Protein AF-A0A1L5KWM1-F1 (afdb_monomer_lite)

Sequence (172 aa):
ARIVISQPTTLNLEKKIITPDNMGNNNTNFCALIIDADTTINAGKDGGIDTGVNGGYGVNVRKGAAVTINDGYYYGGGTAVQVQKGTLIINGGTFACEPFGDPYGYNFLINCVDSAYKNGTAKVIIQGGTFINFAPSNNSAEGADTNFVADGYKVVPQTQTNGDIWYTVVAE

Structure (mmCIF, N/CA/C/O backbone):
data_AF-A0A1L5KWM1-F1
#
_entry.id   AF-A0A1L5KWM1-F1
#
loop_
_atom_site.group_PDB
_atom_site.id
_atom_site.type_symbol
_atom_site.label_atom_id
_atom_site.label_alt_id
_atom_site.label_comp_id
_atom_site.label_asym_id
_atom_site.label_entity_id
_atom_site.label_seq_id
_atom_site.pdbx_PDB_ins_code
_atom_site.Cartn_x
_atom_site.Cartn_y
_atom_site.Cartn_z
_atom_site.occupancy
_atom_site.B_iso_or_equiv
_atom_site.auth_seq_id
_atom_site.auth_comp_id
_atom_site.auth_asym_id
_atom_site.auth_atom_id
_atom_site.pdbx_PDB_model_num
ATOM 1 N N . ALA A 1 1 ? 5.480 14.043 14.200 1.00 53.03 1 ALA A N 1
ATOM 2 C CA . ALA A 1 1 ? 4.272 13.668 14.970 1.00 53.03 1 ALA A CA 1
ATOM 3 C C . ALA A 1 1 ? 3.775 12.316 14.466 1.00 53.03 1 ALA A C 1
ATOM 5 O O . ALA A 1 1 ? 4.009 12.020 13.305 1.00 53.03 1 ALA A O 1
ATOM 6 N N . ARG A 1 2 ? 3.157 11.494 15.324 1.00 74.31 2 ARG A N 1
ATOM 7 C CA . ARG A 1 2 ? 2.542 10.210 14.946 1.00 74.31 2 ARG A CA 1
ATOM 8 C C . ARG A 1 2 ? 1.057 10.438 14.704 1.00 74.31 2 ARG A C 1
ATOM 10 O O . ARG A 1 2 ? 0.386 10.885 15.633 1.00 74.31 2 ARG A O 1
ATOM 17 N N . ILE A 1 3 ? 0.549 10.129 13.516 1.00 90.50 3 ILE A N 1
ATOM 18 C CA . ILE A 1 3 ? -0.894 10.179 13.262 1.00 90.50 3 ILE A CA 1
ATOM 19 C C . ILE A 1 3 ? -1.460 8.789 13.536 1.00 90.50 3 ILE A C 1
ATOM 21 O O . ILE A 1 3 ? -0.967 7.796 13.005 1.00 90.50 3 ILE A O 1
ATOM 25 N N . VAL A 1 4 ? -2.461 8.714 14.412 1.00 95.56 4 VAL A N 1
ATOM 26 C CA . VAL A 1 4 ? -3.155 7.465 14.743 1.00 95.56 4 VAL A CA 1
ATOM 27 C C . VAL A 1 4 ? -4.644 7.666 14.521 1.00 95.56 4 VAL A C 1
ATOM 29 O O . VAL A 1 4 ? -5.250 8.524 15.161 1.00 95.56 4 VAL A O 1
ATOM 32 N N . ILE A 1 5 ? -5.233 6.849 13.655 1.00 97.69 5 ILE A N 1
ATOM 33 C CA . ILE A 1 5 ? -6.680 6.758 13.481 1.00 97.69 5 ILE A CA 1
ATOM 34 C C . ILE A 1 5 ? -7.202 5.690 14.432 1.00 97.69 5 ILE A C 1
ATOM 36 O O . ILE A 1 5 ? -6.955 4.504 14.233 1.00 97.69 5 ILE A O 1
ATOM 40 N N . SER A 1 6 ? -7.878 6.110 15.499 1.00 97.75 6 SER A N 1
ATOM 41 C CA . SER A 1 6 ? -8.368 5.220 16.562 1.00 97.75 6 SER A CA 1
ATOM 42 C C . SER A 1 6 ? -9.878 4.996 16.540 1.00 97.75 6 SER A C 1
ATOM 44 O O . SER A 1 6 ? -10.383 4.245 17.372 1.00 97.75 6 SER A O 1
ATOM 46 N N . GLN A 1 7 ? -10.594 5.652 15.628 1.00 98.38 7 GLN A N 1
ATOM 47 C CA . GLN A 1 7 ? -12.035 5.527 15.417 1.00 98.38 7 GLN A CA 1
ATOM 48 C C . GLN A 1 7 ? -12.318 5.435 13.916 1.00 98.38 7 GLN A C 1
ATOM 50 O O . GLN A 1 7 ? -11.546 6.017 13.145 1.00 98.38 7 GLN A O 1
ATOM 55 N N . PRO A 1 8 ? -13.390 4.736 13.499 1.00 98.75 8 PRO A N 1
ATOM 56 C CA . PRO A 1 8 ? -13.714 4.607 12.089 1.00 98.75 8 PRO A CA 1
ATOM 57 C C . PRO A 1 8 ? -13.848 5.965 11.399 1.00 98.75 8 PRO A C 1
ATOM 59 O O . PRO A 1 8 ? -14.468 6.877 11.951 1.00 98.75 8 PRO A O 1
ATOM 62 N N . THR A 1 9 ? -13.256 6.126 10.216 1.00 98.50 9 THR A N 1
ATOM 63 C CA . THR A 1 9 ? -13.248 7.428 9.532 1.00 98.50 9 THR A CA 1
ATOM 64 C C . THR A 1 9 ? -13.043 7.330 8.020 1.00 98.50 9 THR A C 1
ATOM 66 O O . THR A 1 9 ? -12.758 6.274 7.458 1.00 98.50 9 THR A O 1
ATOM 69 N N . THR A 1 10 ? -13.173 8.470 7.346 1.00 98.69 10 THR A N 1
ATOM 70 C CA . THR A 1 10 ? -12.735 8.667 5.962 1.00 98.69 10 THR A CA 1
ATOM 71 C C . THR A 1 10 ? -11.726 9.808 5.912 1.00 98.69 10 THR A C 1
ATOM 73 O O . THR A 1 10 ? -12.013 10.916 6.363 1.00 98.69 10 THR A O 1
ATOM 76 N N . LEU A 1 11 ? -10.546 9.545 5.357 1.00 98.38 11 LEU A N 1
ATOM 77 C CA . LEU A 1 11 ? -9.530 10.553 5.082 1.00 98.38 11 LEU A CA 1
ATOM 78 C C . LEU A 1 11 ? -9.677 11.018 3.634 1.00 98.38 11 LEU A C 1
ATOM 80 O O . LEU A 1 11 ? -9.512 10.217 2.719 1.00 98.38 11 LEU A O 1
ATOM 84 N N . ASN A 1 12 ? -9.953 12.306 3.433 1.00 98.38 12 ASN A N 1
ATOM 85 C CA . ASN A 1 12 ? -9.900 12.940 2.116 1.00 98.38 12 ASN A CA 1
ATOM 86 C C . ASN A 1 12 ? -8.602 13.753 2.026 1.00 98.38 12 ASN A C 1
ATOM 88 O O . ASN A 1 12 ? -8.451 14.758 2.723 1.00 98.38 12 ASN A O 1
ATOM 92 N N . LEU A 1 13 ? -7.640 13.280 1.234 1.00 97.88 13 LEU A N 1
ATOM 93 C CA . LEU A 1 13 ? -6.293 13.839 1.142 1.00 97.88 13 LEU A CA 1
ATOM 94 C C . LEU A 1 13 ? -6.107 14.557 -0.198 1.00 97.88 13 LEU A C 1
ATOM 96 O O . LEU A 1 13 ? -5.726 13.954 -1.198 1.00 97.88 13 LEU A O 1
ATOM 100 N N . GLU A 1 14 ? -6.320 15.870 -0.204 1.00 96.31 14 GLU A N 1
ATOM 101 C CA . GLU A 1 14 ? -6.007 16.730 -1.361 1.00 96.31 14 GLU A CA 1
ATOM 102 C C . GLU A 1 14 ? -4.496 16.963 -1.528 1.00 96.31 14 GLU A C 1
ATOM 104 O O . GLU A 1 14 ? -4.018 17.360 -2.592 1.00 96.31 14 GLU A O 1
ATOM 109 N N . LYS A 1 15 ? -3.734 16.739 -0.450 1.00 97.69 15 LYS A N 1
ATOM 110 C CA . LYS A 1 15 ? -2.272 16.823 -0.394 1.00 97.69 15 LYS A CA 1
ATOM 111 C C . LYS A 1 15 ? -1.705 15.694 0.457 1.00 97.69 15 LYS A C 1
ATOM 113 O O . LYS A 1 15 ? -2.408 15.132 1.299 1.00 97.69 15 LYS A O 1
ATOM 118 N N . LYS A 1 16 ? -0.437 15.356 0.220 1.00 96.50 16 LYS A N 1
ATOM 119 C CA . LYS A 1 16 ? 0.253 14.304 0.968 1.00 96.50 16 LYS A CA 1
ATOM 120 C C . LYS A 1 16 ? 0.421 14.676 2.441 1.00 96.50 16 LYS A C 1
ATOM 122 O O . LYS A 1 16 ? 0.737 15.818 2.775 1.00 96.50 16 LYS A O 1
ATOM 127 N N . ILE A 1 17 ? 0.298 13.681 3.310 1.00 95.50 17 ILE A N 1
ATOM 128 C CA . ILE A 1 17 ? 0.897 13.714 4.644 1.00 95.50 17 ILE A CA 1
ATOM 129 C C . ILE A 1 17 ? 2.399 13.505 4.451 1.00 95.50 17 ILE A C 1
ATOM 131 O O . ILE A 1 17 ? 2.812 12.459 3.958 1.00 95.50 17 ILE A O 1
ATOM 135 N N . ILE A 1 18 ? 3.201 14.496 4.835 1.00 94.38 18 ILE A N 1
ATOM 136 C CA . ILE A 1 18 ? 4.661 14.453 4.699 1.00 94.38 18 ILE A CA 1
ATOM 137 C C . ILE A 1 18 ? 5.287 14.304 6.085 1.00 94.38 18 ILE A C 1
ATOM 139 O O . ILE A 1 18 ? 4.939 15.054 7.005 1.00 94.38 18 ILE A O 1
ATOM 143 N N . THR A 1 19 ? 6.208 13.354 6.247 1.00 91.00 19 THR A N 1
ATOM 144 C CA . THR A 1 19 ? 7.037 13.247 7.460 1.00 91.00 19 THR A CA 1
ATOM 145 C C . THR A 1 19 ? 8.462 13.740 7.217 1.00 91.00 19 THR A C 1
ATOM 147 O O . THR A 1 19 ? 8.888 13.800 6.069 1.00 91.00 19 THR A O 1
ATOM 150 N N . PRO A 1 20 ? 9.214 14.109 8.272 1.00 90.75 20 PRO A N 1
ATOM 151 C CA . PRO A 1 20 ? 10.626 14.456 8.125 1.00 90.75 20 PRO A CA 1
ATOM 152 C C . PRO A 1 20 ? 11.462 13.295 7.575 1.00 90.75 20 PRO A C 1
ATOM 154 O O . PRO A 1 20 ? 11.144 12.134 7.835 1.00 90.75 20 PRO A O 1
ATOM 157 N N . ASP A 1 21 ? 12.574 13.626 6.922 1.00 93.38 21 ASP A N 1
ATOM 158 C CA . ASP A 1 21 ? 13.604 12.657 6.545 1.00 93.38 21 ASP A CA 1
ATOM 159 C C . ASP A 1 21 ? 14.210 11.961 7.779 1.00 93.38 21 ASP A C 1
ATOM 161 O O . ASP A 1 21 ? 14.209 12.492 8.896 1.00 93.38 21 ASP A O 1
ATOM 165 N N . ASN A 1 22 ? 14.815 10.794 7.559 1.00 93.00 22 ASN A N 1
ATOM 166 C CA . ASN A 1 22 ? 15.529 9.974 8.541 1.00 93.00 22 ASN A CA 1
ATOM 167 C C . ASN A 1 22 ? 14.648 9.406 9.659 1.00 93.00 22 ASN A C 1
ATOM 169 O O . ASN A 1 22 ? 15.155 8.945 10.687 1.00 93.00 22 ASN A O 1
ATOM 173 N N . MET A 1 23 ? 13.330 9.391 9.461 1.00 91.12 23 MET A N 1
ATOM 174 C CA . MET A 1 23 ? 12.393 8.766 10.392 1.00 91.12 23 MET A CA 1
ATOM 175 C C . MET A 1 23 ? 12.602 7.250 10.514 1.00 91.12 23 MET A C 1
ATOM 177 O O . MET A 1 23 ? 12.284 6.700 11.564 1.00 91.12 23 MET A O 1
ATOM 181 N N . GLY A 1 24 ? 13.204 6.584 9.525 1.00 88.19 24 GLY A N 1
ATOM 182 C CA . GLY A 1 24 ? 13.601 5.174 9.589 1.00 88.19 24 GLY A CA 1
ATOM 183 C C . GLY A 1 24 ? 14.659 4.874 10.659 1.00 88.19 24 GLY A C 1
ATOM 184 O O . GLY A 1 24 ? 14.707 3.764 11.177 1.00 88.19 24 GLY A O 1
ATOM 185 N N . ASN A 1 25 ? 15.434 5.877 11.090 1.00 89.50 25 ASN A N 1
ATOM 186 C CA . ASN A 1 25 ? 16.397 5.744 12.192 1.00 89.50 25 ASN A CA 1
ATOM 187 C C . ASN A 1 25 ? 15.737 5.852 13.583 1.00 89.50 25 ASN A C 1
ATOM 189 O O . ASN A 1 25 ? 16.418 5.833 14.611 1.00 89.50 25 ASN A O 1
ATOM 193 N N . ASN A 1 26 ? 14.411 6.020 13.641 1.00 84.62 26 ASN A N 1
ATOM 194 C CA . ASN A 1 26 ? 13.670 6.213 14.880 1.00 84.62 26 ASN A CA 1
ATOM 195 C C . ASN A 1 26 ? 13.082 4.895 15.405 1.00 84.62 26 ASN A C 1
ATOM 197 O O . ASN A 1 26 ? 12.012 4.461 14.986 1.00 84.62 26 ASN A O 1
ATOM 201 N N . ASN A 1 27 ? 13.708 4.320 16.430 1.00 80.94 27 ASN A N 1
ATOM 202 C CA . ASN A 1 27 ? 13.256 3.060 17.038 1.00 80.94 27 ASN A CA 1
ATOM 203 C C . ASN A 1 27 ? 11.920 3.150 17.802 1.00 80.94 27 ASN A C 1
ATOM 205 O O . ASN A 1 27 ? 11.379 2.129 18.219 1.00 80.94 27 ASN A O 1
ATOM 209 N N . THR A 1 28 ? 11.382 4.353 18.009 1.00 78.06 28 THR A N 1
ATOM 210 C CA . THR A 1 28 ? 10.181 4.576 18.828 1.00 78.06 28 THR A CA 1
ATOM 211 C C . THR A 1 28 ? 8.972 4.972 17.985 1.00 78.06 28 THR A C 1
ATOM 213 O O . THR A 1 28 ? 7.830 4.672 18.340 1.00 78.06 28 THR A O 1
ATOM 216 N N . ASN A 1 29 ? 9.194 5.692 16.885 1.00 72.81 29 ASN A N 1
ATOM 217 C CA . ASN A 1 29 ? 8.125 6.287 16.096 1.00 72.81 29 ASN A CA 1
ATOM 218 C C . ASN A 1 29 ? 8.555 6.527 14.646 1.00 72.81 29 ASN A C 1
ATOM 220 O O . ASN A 1 29 ? 8.793 7.672 14.275 1.00 72.81 29 ASN A O 1
ATOM 224 N N . PHE A 1 30 ? 8.647 5.469 13.843 1.00 86.94 30 PHE A N 1
ATOM 225 C CA . PHE A 1 30 ? 9.022 5.590 12.431 1.00 86.94 30 PHE A CA 1
ATOM 226 C C . PHE A 1 30 ? 7.830 5.533 11.454 1.00 86.94 30 PHE A C 1
ATOM 228 O O . PHE A 1 30 ? 7.976 5.940 10.313 1.00 86.94 30 PHE A O 1
ATOM 235 N N . CYS A 1 31 ? 6.625 5.110 11.860 1.00 93.38 31 CYS A N 1
ATOM 236 C CA . CYS A 1 31 ? 5.468 5.061 10.948 1.00 93.38 31 CYS A CA 1
ATOM 237 C C . CYS A 1 31 ? 4.732 6.412 10.839 1.00 93.38 31 CYS A C 1
ATOM 239 O O . CYS A 1 31 ? 4.422 7.031 11.862 1.00 93.38 31 CYS A O 1
ATOM 241 N N . ALA A 1 32 ? 4.412 6.843 9.614 1.00 94.81 32 ALA A N 1
ATOM 242 C CA . ALA A 1 32 ? 3.708 8.097 9.350 1.00 94.81 32 ALA A CA 1
ATOM 243 C C . ALA A 1 32 ? 2.225 8.042 9.749 1.00 94.81 32 ALA A C 1
ATOM 245 O O . ALA A 1 32 ? 1.758 8.902 10.506 1.00 94.81 32 ALA A O 1
ATOM 246 N N . LEU A 1 33 ? 1.498 7.019 9.284 1.00 96.56 33 LEU A N 1
ATOM 247 C CA . LEU A 1 33 ? 0.076 6.829 9.558 1.00 96.56 33 LEU A CA 1
ATOM 248 C C . LEU A 1 33 ? -0.207 5.443 10.140 1.00 96.56 33 LEU A C 1
ATOM 250 O O . LEU A 1 33 ? -0.087 4.420 9.474 1.00 96.56 33 LEU A O 1
ATOM 254 N N . ILE A 1 34 ? -0.675 5.416 11.382 1.00 97.06 34 ILE A N 1
ATOM 255 C CA . ILE A 1 34 ? -1.174 4.201 12.018 1.00 97.06 34 ILE A CA 1
ATOM 256 C C . ILE A 1 34 ? -2.696 4.178 11.945 1.00 97.06 34 ILE A C 1
ATOM 258 O O . ILE A 1 34 ? -3.355 5.147 12.324 1.00 97.06 34 ILE A O 1
ATOM 262 N N . ILE A 1 35 ? -3.251 3.043 11.533 1.00 98.50 35 ILE A N 1
ATOM 263 C CA . ILE A 1 35 ? -4.691 2.840 11.421 1.00 98.50 35 ILE A CA 1
ATOM 264 C C . ILE A 1 35 ? -5.107 1.694 12.342 1.00 98.50 35 ILE A C 1
ATOM 266 O O . ILE A 1 35 ? -4.800 0.533 12.088 1.00 98.50 35 ILE A O 1
ATOM 270 N N . ASP A 1 36 ? -5.790 2.042 13.431 1.00 98.44 36 ASP A N 1
ATOM 271 C CA . ASP A 1 36 ? -6.284 1.119 14.457 1.00 98.44 36 ASP A CA 1
ATOM 272 C C . ASP A 1 36 ? -7.801 0.851 14.333 1.00 98.44 36 ASP A C 1
ATOM 274 O O . ASP A 1 36 ? -8.332 0.046 15.098 1.00 98.44 36 ASP A O 1
ATOM 278 N N . ALA A 1 37 ? -8.497 1.527 13.412 1.00 98.69 37 ALA A N 1
ATOM 279 C CA . ALA A 1 37 ? -9.936 1.405 13.171 1.00 98.69 37 ALA A CA 1
ATOM 280 C C . ALA A 1 37 ? -10.271 1.563 11.678 1.00 98.69 37 ALA A C 1
ATOM 282 O O . ALA A 1 37 ? -9.479 2.131 10.924 1.00 98.69 37 ALA A O 1
ATOM 283 N N . ASP A 1 38 ? -11.440 1.076 11.260 1.00 98.88 38 ASP A N 1
ATOM 284 C CA . ASP A 1 38 ? -11.842 1.027 9.849 1.00 98.88 38 ASP A CA 1
ATOM 285 C C . ASP A 1 38 ? -11.710 2.385 9.155 1.00 98.88 38 ASP A C 1
ATOM 287 O O . ASP A 1 38 ? -12.217 3.400 9.629 1.00 98.88 38 ASP A O 1
ATOM 291 N N . THR A 1 39 ? -10.992 2.427 8.037 1.00 98.88 39 THR A N 1
ATOM 292 C CA . THR A 1 39 ? -10.633 3.695 7.396 1.00 98.88 39 THR A CA 1
ATOM 293 C C . THR A 1 39 ? -10.730 3.598 5.887 1.00 98.88 39 THR A C 1
ATOM 295 O O . THR A 1 39 ? -10.125 2.729 5.270 1.00 98.88 39 THR A O 1
ATOM 298 N N . THR A 1 40 ? -11.430 4.546 5.273 1.00 98.94 40 THR A N 1
ATOM 299 C CA . THR A 1 40 ? -11.334 4.772 3.824 1.00 98.94 40 THR A CA 1
ATOM 300 C C . THR A 1 40 ? -10.405 5.950 3.560 1.00 98.94 40 THR A C 1
ATOM 302 O O . THR A 1 40 ? -10.547 6.993 4.195 1.00 98.94 40 THR A O 1
ATOM 305 N N . ILE A 1 41 ? -9.455 5.807 2.641 1.00 98.81 41 ILE A N 1
ATOM 306 C CA . ILE A 1 41 ? -8.571 6.885 2.198 1.00 98.81 41 ILE A CA 1
ATOM 307 C C . ILE A 1 41 ? -8.909 7.219 0.747 1.00 98.81 41 ILE A C 1
ATOM 309 O O . ILE A 1 41 ? -8.669 6.425 -0.162 1.00 98.81 41 ILE A O 1
ATOM 313 N N . ASN A 1 42 ? -9.450 8.417 0.549 1.00 98.69 42 ASN A N 1
ATOM 314 C CA . ASN A 1 42 ? -9.660 9.035 -0.751 1.00 98.69 42 ASN A CA 1
ATOM 315 C C . ASN A 1 42 ? -8.569 10.086 -0.937 1.00 98.69 42 ASN A C 1
ATOM 317 O O . ASN A 1 42 ? -8.624 11.146 -0.317 1.00 98.69 42 ASN A O 1
ATOM 321 N N . ALA A 1 43 ? -7.560 9.807 -1.749 1.00 97.81 43 ALA A N 1
ATOM 322 C CA . ALA A 1 43 ? -6.519 10.779 -2.043 1.00 97.81 43 ALA A CA 1
ATOM 323 C C . ALA A 1 43 ? -6.558 11.156 -3.523 1.00 97.81 43 ALA A C 1
ATOM 325 O O . ALA A 1 43 ? -6.725 10.296 -4.377 1.00 97.81 43 ALA A O 1
ATOM 326 N N . GLY A 1 44 ? -6.417 12.446 -3.828 1.00 92.94 44 GLY A N 1
ATOM 327 C CA . GLY A 1 44 ? -6.233 12.890 -5.210 1.00 92.94 44 GLY A CA 1
ATOM 328 C C . GLY A 1 44 ? -4.817 12.590 -5.714 1.00 92.94 44 GLY A C 1
ATOM 329 O O . GLY A 1 44 ? -3.966 12.119 -4.962 1.00 92.94 44 GLY A O 1
ATOM 330 N N . LYS A 1 45 ? -4.512 12.968 -6.963 1.00 89.75 45 LYS A N 1
ATOM 331 C CA . LYS A 1 45 ? -3.173 12.791 -7.570 1.00 89.75 45 LYS A CA 1
ATOM 332 C C . LYS A 1 45 ? -2.007 13.371 -6.748 1.00 89.75 45 LYS A C 1
ATOM 334 O O . LYS A 1 45 ? -0.893 12.865 -6.808 1.00 89.75 45 LYS A O 1
ATOM 339 N N . ASP A 1 46 ? -2.267 14.442 -5.995 1.00 95.25 46 ASP A N 1
ATOM 340 C CA . ASP A 1 46 ? -1.282 15.125 -5.147 1.00 95.25 46 ASP A CA 1
ATOM 341 C C . ASP A 1 46 ? -1.404 14.697 -3.672 1.00 95.25 46 ASP A C 1
ATOM 343 O O . ASP A 1 46 ? -0.687 15.211 -2.811 1.00 95.25 46 ASP A O 1
ATOM 347 N N . GLY A 1 47 ? -2.351 13.808 -3.373 1.00 98.31 47 GLY A N 1
ATOM 348 C CA . GLY A 1 47 ? -2.657 13.272 -2.058 1.00 98.31 47 GLY A CA 1
ATOM 349 C C . GLY A 1 47 ? -1.879 12.002 -1.731 1.00 98.31 47 GLY A C 1
ATOM 350 O O . GLY A 1 47 ? -1.196 11.428 -2.577 1.00 98.31 47 GLY A O 1
ATOM 351 N N . GLY A 1 48 ? -2.008 11.550 -0.484 1.00 98.25 48 GLY A N 1
ATOM 352 C CA . GLY A 1 48 ? -1.418 10.299 -0.005 1.00 98.25 48 GLY A CA 1
ATOM 353 C C . GLY A 1 48 ? -0.388 10.524 1.097 1.00 98.25 48 GLY A C 1
ATOM 354 O O . GLY A 1 48 ? -0.620 11.332 1.998 1.00 98.25 48 GLY A O 1
ATOM 355 N N . ILE A 1 49 ? 0.723 9.792 1.067 1.00 97.88 49 ILE A N 1
ATOM 356 C CA .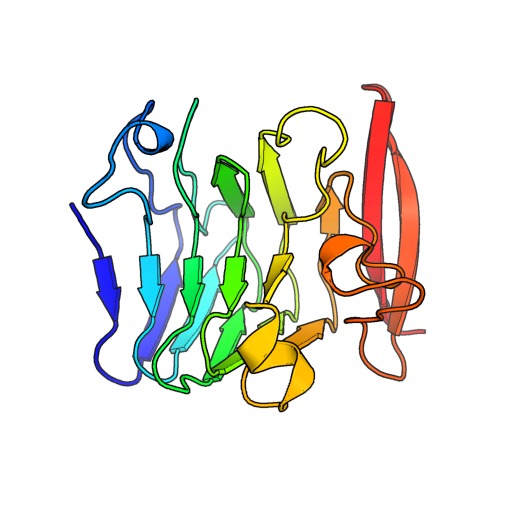 ILE A 1 49 ? 1.754 9.803 2.113 1.00 97.88 49 ILE A CA 1
ATOM 357 C C . ILE A 1 49 ? 3.137 9.838 1.475 1.00 97.88 49 ILE A C 1
ATOM 359 O O . ILE A 1 49 ? 3.393 9.142 0.497 1.00 97.88 49 ILE A O 1
ATOM 363 N N . ASP A 1 50 ? 4.029 10.636 2.050 1.00 97.06 50 ASP A N 1
ATOM 364 C CA . ASP A 1 50 ? 5.429 10.700 1.656 1.00 97.06 50 ASP A CA 1
ATOM 365 C C . ASP A 1 50 ? 6.316 10.761 2.896 1.00 97.06 50 ASP A C 1
ATOM 367 O O . ASP A 1 50 ? 6.252 11.716 3.678 1.00 97.06 50 ASP A O 1
ATOM 371 N N . THR A 1 51 ? 7.107 9.715 3.117 1.00 95.56 51 THR A N 1
ATOM 372 C CA . THR A 1 51 ? 7.942 9.635 4.316 1.00 95.56 51 THR A CA 1
ATOM 373 C C . THR A 1 51 ? 9.308 10.296 4.185 1.00 95.56 51 THR A C 1
ATOM 375 O O . THR A 1 51 ? 10.050 10.291 5.167 1.00 95.56 51 THR A O 1
ATOM 378 N N . GLY A 1 52 ? 9.636 10.853 3.015 1.00 93.94 52 GLY A N 1
ATOM 379 C CA . GLY A 1 52 ? 10.946 11.444 2.756 1.00 93.94 52 GLY A CA 1
ATOM 380 C C . GLY A 1 52 ? 12.082 10.418 2.707 1.00 93.94 52 GLY A C 1
ATOM 381 O O . GLY A 1 52 ? 11.857 9.205 2.723 1.00 93.94 52 GLY A O 1
ATOM 382 N N . VAL A 1 53 ? 13.311 10.926 2.644 1.00 94.06 53 VAL A N 1
ATOM 383 C CA . VAL A 1 53 ? 14.548 10.136 2.529 1.00 94.06 53 VAL A CA 1
ATOM 384 C C . VAL A 1 53 ? 14.845 9.423 3.839 1.00 94.06 53 VAL A C 1
ATOM 386 O O . VAL A 1 53 ? 14.739 10.036 4.903 1.00 94.06 53 VAL A O 1
ATOM 389 N N . ASN A 1 54 ? 15.266 8.156 3.792 1.00 92.12 54 ASN A N 1
ATOM 390 C CA . ASN A 1 54 ? 15.423 7.304 4.975 1.00 92.12 54 ASN A CA 1
ATOM 391 C C . ASN A 1 54 ? 14.168 7.371 5.860 1.00 92.12 54 ASN A C 1
ATOM 393 O O . ASN A 1 54 ? 14.250 7.502 7.089 1.00 92.12 54 ASN A O 1
ATOM 397 N N . GLY A 1 55 ? 12.998 7.407 5.222 1.00 93.25 55 GLY A N 1
ATOM 398 C CA . GLY A 1 55 ? 11.712 7.494 5.893 1.00 93.25 55 GLY A CA 1
ATOM 399 C C . GLY A 1 55 ? 11.439 6.242 6.722 1.00 93.25 55 GLY A C 1
ATOM 400 O O . GLY A 1 55 ? 12.177 5.261 6.680 1.00 93.25 55 GLY A O 1
ATOM 401 N N . GLY A 1 56 ? 10.371 6.254 7.510 1.00 93.88 56 GLY A N 1
ATOM 402 C CA . GLY A 1 56 ? 9.850 4.997 8.044 1.00 93.88 56 GLY A CA 1
ATOM 403 C C . GLY A 1 56 ? 8.649 4.515 7.240 1.00 93.88 56 GLY A C 1
ATOM 404 O O . GLY A 1 56 ? 8.474 4.900 6.089 1.00 93.88 56 GLY A O 1
ATOM 405 N N . TYR A 1 57 ? 7.809 3.663 7.823 1.00 95.44 57 TYR A N 1
ATOM 406 C CA . TYR A 1 57 ? 6.685 3.088 7.079 1.00 95.44 57 TYR A CA 1
ATOM 407 C C . TYR A 1 57 ? 5.611 4.132 6.775 1.00 95.44 57 TYR A C 1
ATOM 409 O O . TYR A 1 57 ? 5.263 4.935 7.645 1.00 95.44 57 TYR A O 1
ATOM 417 N N . GLY A 1 58 ? 5.029 4.071 5.577 1.00 96.88 58 GLY A N 1
ATOM 418 C CA . GLY A 1 58 ? 3.938 4.962 5.179 1.00 96.88 58 GLY A CA 1
ATOM 419 C C . GLY A 1 58 ? 2.681 4.731 6.024 1.00 96.88 58 GLY A C 1
ATOM 420 O O . GLY A 1 58 ? 2.300 5.572 6.839 1.00 96.88 58 GLY A O 1
ATOM 421 N N . VAL A 1 59 ? 2.060 3.561 5.868 1.00 98.19 59 VAL A N 1
ATOM 422 C CA . VAL A 1 59 ? 0.844 3.149 6.586 1.00 98.19 59 VAL A CA 1
ATOM 423 C C . VAL A 1 59 ? 1.086 1.860 7.367 1.00 98.19 59 VAL A C 1
ATOM 425 O O . VAL A 1 59 ? 1.687 0.925 6.845 1.00 98.19 59 VAL A O 1
ATOM 428 N N . ASN A 1 60 ? 0.563 1.764 8.590 1.00 97.88 60 ASN A N 1
ATOM 429 C CA . ASN A 1 60 ? 0.491 0.510 9.343 1.00 97.88 60 ASN A CA 1
ATOM 430 C C . ASN A 1 60 ? -0.951 0.222 9.795 1.00 97.88 60 ASN A C 1
ATOM 432 O O . ASN A 1 60 ? -1.493 0.925 10.654 1.00 97.88 60 ASN A O 1
ATOM 436 N N . VAL A 1 61 ? -1.556 -0.818 9.218 1.00 98.69 61 VAL A N 1
ATOM 437 C CA . VAL A 1 61 ? -2.904 -1.317 9.517 1.00 98.69 61 VAL A CA 1
ATOM 438 C C . VAL A 1 61 ? -2.842 -2.307 10.675 1.00 98.69 61 VAL A C 1
ATOM 440 O O . VAL A 1 61 ? -2.186 -3.351 10.601 1.00 98.69 61 VAL A O 1
ATOM 443 N N . ARG A 1 62 ? -3.535 -1.989 11.768 1.00 98.19 62 ARG A N 1
ATOM 444 C CA . ARG A 1 62 ? -3.456 -2.738 13.022 1.00 98.19 62 ARG A CA 1
ATOM 445 C C . ARG A 1 62 ? -4.830 -3.000 13.616 1.00 98.19 62 ARG A C 1
ATOM 447 O O . ARG A 1 62 ? -5.856 -2.490 13.182 1.00 98.19 62 ARG A O 1
ATOM 454 N N . LYS A 1 63 ? -4.818 -3.808 14.680 1.00 97.94 63 LYS A N 1
ATOM 455 C CA . LYS A 1 63 ? -5.968 -4.090 15.555 1.00 97.94 63 LYS A CA 1
ATOM 456 C C . LYS A 1 63 ? -7.214 -4.627 14.840 1.00 97.94 63 LYS A C 1
ATOM 458 O O . LYS A 1 63 ? -8.280 -4.653 15.438 1.00 97.94 63 LYS A O 1
ATOM 463 N N . GLY A 1 64 ? -7.056 -5.170 13.634 1.00 98.38 64 GLY A N 1
ATOM 464 C CA . GLY A 1 64 ? -8.157 -5.751 12.871 1.00 98.38 64 GLY A CA 1
ATOM 465 C C . GLY A 1 64 ? -8.905 -4.750 11.993 1.00 98.38 64 GLY A C 1
ATOM 466 O O . GLY A 1 64 ? -9.952 -5.122 11.481 1.00 98.38 64 GLY A O 1
ATOM 467 N N . ALA A 1 65 ? -8.387 -3.531 11.810 1.00 98.75 65 ALA A N 1
ATOM 468 C CA . ALA A 1 65 ? -9.015 -2.521 10.965 1.00 98.75 65 ALA A CA 1
ATOM 469 C C . ALA A 1 65 ? -9.176 -2.994 9.511 1.00 98.75 65 ALA A C 1
ATOM 471 O O . ALA A 1 65 ? -8.268 -3.611 8.940 1.00 98.75 65 ALA A O 1
ATOM 472 N N . ALA A 1 66 ? -10.314 -2.662 8.907 1.00 98.75 66 ALA A N 1
ATOM 473 C CA . ALA A 1 66 ? -10.535 -2.733 7.472 1.00 98.75 66 ALA A CA 1
ATOM 474 C C . ALA A 1 66 ? -10.181 -1.383 6.832 1.00 98.75 66 ALA A C 1
ATOM 476 O O . ALA A 1 66 ? -10.787 -0.353 7.130 1.00 98.75 66 ALA A O 1
ATOM 477 N N . VAL A 1 67 ? -9.180 -1.377 5.957 1.00 98.94 67 VAL A N 1
ATOM 478 C CA . VAL A 1 67 ? -8.682 -0.173 5.292 1.00 98.94 67 VAL A CA 1
ATOM 479 C C . VAL A 1 67 ? -8.905 -0.279 3.798 1.00 98.94 67 VAL A C 1
ATOM 481 O O . VAL A 1 67 ? -8.512 -1.266 3.190 1.00 98.94 67 VAL A O 1
ATOM 484 N N . THR A 1 68 ? -9.510 0.747 3.208 1.00 98.94 68 THR A N 1
ATOM 485 C CA . THR A 1 68 ? -9.660 0.878 1.754 1.00 98.94 68 THR A CA 1
ATOM 486 C C . THR A 1 68 ? -8.878 2.091 1.272 1.00 98.94 68 THR A C 1
ATOM 488 O O . THR A 1 68 ? -9.092 3.192 1.774 1.00 98.94 68 THR A O 1
ATOM 491 N N . ILE A 1 69 ? -7.983 1.904 0.306 1.00 98.94 69 ILE A N 1
ATOM 492 C CA . ILE A 1 69 ? -7.259 2.974 -0.386 1.00 98.94 69 ILE A CA 1
ATOM 493 C C . ILE A 1 69 ? -7.814 3.078 -1.802 1.00 98.94 69 ILE A C 1
ATOM 495 O O . ILE A 1 69 ? -7.749 2.112 -2.562 1.00 98.94 69 ILE A O 1
ATOM 499 N N . ASN A 1 70 ? -8.367 4.240 -2.148 1.00 98.81 70 ASN A N 1
ATOM 500 C CA . ASN A 1 70 ? -9.019 4.432 -3.442 1.00 98.81 70 ASN A CA 1
ATOM 501 C C . ASN A 1 70 ? -8.088 4.973 -4.529 1.00 98.81 70 ASN A C 1
ATOM 503 O O . ASN A 1 70 ? -8.213 4.561 -5.676 1.00 98.81 70 ASN A O 1
ATOM 507 N N . ASP A 1 71 ? -7.172 5.874 -4.180 1.00 98.62 71 ASP A N 1
ATOM 508 C CA . ASP A 1 71 ? -6.183 6.457 -5.093 1.00 98.62 71 ASP A CA 1
ATOM 509 C C . ASP A 1 71 ? -5.104 7.190 -4.265 1.00 98.62 71 ASP A C 1
ATOM 511 O O . ASP A 1 71 ? -5.133 7.120 -3.035 1.00 98.62 71 ASP A O 1
ATOM 515 N N . GLY A 1 72 ? -4.161 7.881 -4.910 1.00 98.50 72 GLY A N 1
ATOM 516 C CA . GLY A 1 72 ? -3.126 8.714 -4.294 1.00 98.50 72 GLY A CA 1
ATOM 517 C C . GLY A 1 72 ? -1.707 8.199 -4.508 1.00 98.50 72 GLY A C 1
ATOM 518 O O . GLY A 1 72 ? -1.475 7.216 -5.206 1.00 98.50 72 GLY A O 1
ATOM 519 N N . TYR A 1 73 ? -0.735 8.867 -3.893 1.00 98.69 73 TYR A N 1
ATOM 520 C CA . TYR A 1 73 ? 0.669 8.461 -3.915 1.00 98.69 73 TYR A CA 1
ATOM 521 C C . TYR A 1 73 ? 1.146 8.086 -2.513 1.00 98.69 73 TYR A C 1
ATOM 523 O O . TYR A 1 73 ? 1.078 8.904 -1.596 1.00 98.69 73 TYR A O 1
ATOM 531 N N . TYR A 1 74 ? 1.661 6.870 -2.351 1.00 98.75 74 TYR A N 1
ATOM 532 C CA . TYR A 1 74 ? 2.108 6.329 -1.072 1.00 98.75 74 TYR A CA 1
ATOM 533 C C . TYR A 1 74 ? 3.570 5.922 -1.165 1.00 98.75 74 TYR A C 1
ATOM 535 O O . TYR A 1 74 ? 3.922 4.952 -1.838 1.00 98.75 74 TYR A O 1
ATOM 543 N N . TYR A 1 75 ? 4.410 6.665 -0.456 1.00 98.19 75 TYR A N 1
ATOM 544 C CA . TYR A 1 75 ? 5.834 6.414 -0.354 1.00 98.19 75 TYR A CA 1
ATOM 545 C C . TYR A 1 75 ? 6.241 6.155 1.090 1.00 98.19 75 TYR A C 1
ATOM 547 O O . TYR A 1 75 ? 5.849 6.904 1.986 1.00 98.19 75 TYR A O 1
ATOM 555 N N . GLY A 1 76 ? 7.007 5.084 1.296 1.00 96.50 76 GLY A N 1
ATOM 556 C CA . GLY A 1 76 ? 7.546 4.679 2.592 1.00 96.50 76 GLY A CA 1
ATOM 557 C C . GLY A 1 76 ? 9.037 4.345 2.522 1.00 96.50 76 GLY A C 1
ATOM 558 O O . GLY A 1 76 ? 9.526 3.895 1.490 1.00 96.50 76 GLY A O 1
ATOM 559 N N . GLY A 1 77 ? 9.764 4.477 3.627 1.00 94.31 77 GLY A N 1
ATOM 560 C CA . GLY A 1 77 ? 11.097 3.887 3.761 1.00 94.31 77 GLY A CA 1
ATOM 561 C C . GLY A 1 77 ? 10.969 2.381 3.976 1.00 94.31 77 GLY A C 1
ATOM 562 O O . GLY A 1 77 ? 10.453 1.935 5.005 1.00 94.31 77 GLY A O 1
ATOM 563 N N . GLY A 1 78 ? 11.340 1.587 2.970 1.00 93.50 78 GLY A N 1
ATOM 564 C CA . GLY A 1 78 ? 11.167 0.133 2.955 1.00 93.50 78 GLY A CA 1
ATOM 565 C C . GLY A 1 78 ? 9.735 -0.353 2.691 1.00 93.50 78 GLY A C 1
ATOM 566 O O . GLY A 1 78 ? 9.543 -1.323 1.960 1.00 93.50 78 GLY A O 1
ATOM 567 N N . THR A 1 79 ? 8.717 0.313 3.247 1.00 96.38 79 THR A N 1
ATOM 568 C CA . THR A 1 79 ? 7.326 -0.174 3.216 1.00 96.38 79 THR A CA 1
ATOM 569 C C . THR A 1 79 ? 6.321 0.965 3.093 1.00 96.38 79 THR A C 1
ATOM 571 O O . THR A 1 79 ? 6.205 1.811 3.984 1.00 96.38 79 THR A O 1
ATOM 574 N N . ALA A 1 80 ? 5.542 0.964 2.009 1.00 98.31 80 ALA A N 1
ATOM 575 C CA . ALA A 1 80 ? 4.456 1.919 1.806 1.00 98.31 80 ALA A CA 1
ATOM 576 C C . ALA A 1 80 ? 3.246 1.567 2.680 1.00 98.31 80 ALA A C 1
ATOM 578 O O . ALA A 1 80 ? 2.690 2.449 3.336 1.00 98.31 80 ALA A O 1
ATOM 579 N N . VAL A 1 81 ? 2.867 0.283 2.741 1.00 98.56 81 VAL A N 1
ATOM 580 C CA . VAL A 1 81 ? 1.779 -0.196 3.606 1.00 98.56 81 VAL A CA 1
ATOM 581 C C . VAL A 1 81 ? 2.139 -1.528 4.257 1.00 98.56 81 VAL A C 1
ATOM 583 O O . VAL A 1 81 ? 2.431 -2.506 3.574 1.00 98.56 81 VAL A O 1
ATOM 586 N N . GLN A 1 82 ? 2.056 -1.580 5.586 1.00 97.69 82 GLN A N 1
ATOM 587 C CA . GLN A 1 82 ? 2.108 -2.815 6.359 1.00 97.69 82 GLN A CA 1
ATOM 588 C C . GLN A 1 82 ? 0.729 -3.164 6.925 1.00 9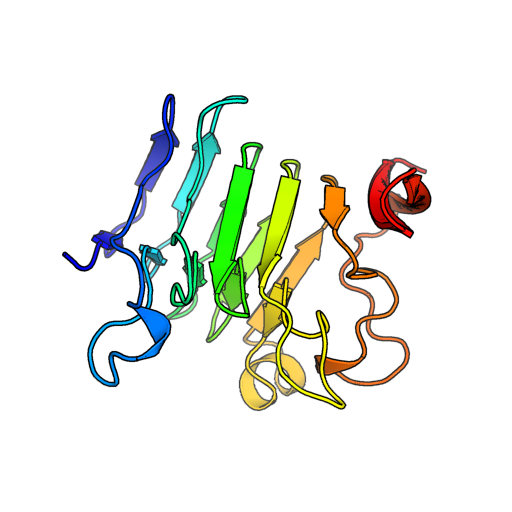7.69 82 GLN A C 1
ATOM 590 O O . GLN A 1 82 ? 0.037 -2.304 7.468 1.00 97.69 82 GLN A O 1
ATOM 595 N N . VAL A 1 83 ? 0.362 -4.443 6.880 1.00 98.38 83 VAL A N 1
ATOM 596 C CA . VAL A 1 83 ? -0.791 -5.011 7.581 1.00 98.38 83 VAL A CA 1
ATOM 597 C C . VAL A 1 83 ? -0.294 -5.891 8.723 1.00 98.38 83 VAL A C 1
ATOM 599 O O . VAL A 1 83 ? 0.048 -7.058 8.546 1.00 98.38 83 VAL A O 1
ATOM 602 N N . GLN A 1 84 ? -0.261 -5.331 9.933 1.00 97.31 84 GLN A N 1
ATOM 603 C CA . GLN A 1 84 ? 0.060 -6.089 11.143 1.00 97.31 84 GLN A CA 1
ATOM 604 C C . GLN A 1 84 ? -1.099 -7.008 11.549 1.00 97.31 84 GLN A C 1
ATOM 606 O O . GLN A 1 84 ? -0.883 -8.131 11.998 1.00 97.31 84 GLN A O 1
ATOM 611 N N . LYS A 1 85 ? -2.332 -6.500 11.453 1.00 98.38 85 LYS A N 1
ATOM 612 C CA . LYS A 1 85 ? -3.579 -7.239 11.689 1.00 98.38 85 LYS A CA 1
ATOM 613 C C . LYS A 1 85 ? -4.740 -6.426 11.130 1.00 98.38 85 LYS A C 1
ATOM 615 O O . LYS A 1 85 ? -4.951 -5.306 11.593 1.00 98.38 85 LYS A O 1
ATOM 620 N N . GLY A 1 86 ? -5.520 -6.999 10.224 1.00 98.69 86 GLY A N 1
ATOM 621 C CA . GLY A 1 86 ? -6.615 -6.317 9.541 1.00 98.69 86 GLY A CA 1
ATOM 622 C C . GLY A 1 86 ? -6.734 -6.735 8.083 1.00 98.69 86 GLY A C 1
ATOM 623 O O . GLY A 1 86 ? -6.158 -7.736 7.658 1.00 98.69 86 GLY A O 1
ATOM 624 N N . THR A 1 87 ? -7.495 -5.959 7.322 1.00 98.81 87 THR A N 1
ATOM 625 C CA . THR A 1 87 ? -7.637 -6.136 5.874 1.00 98.81 87 THR A CA 1
ATOM 626 C C . THR A 1 87 ? -7.303 -4.829 5.181 1.00 98.81 87 THR A C 1
ATOM 628 O O . THR A 1 87 ? -7.815 -3.784 5.568 1.00 98.81 87 THR A O 1
ATOM 631 N N . LEU A 1 88 ? -6.462 -4.895 4.157 1.00 98.88 88 LEU A N 1
ATOM 632 C CA . LEU A 1 88 ? -6.190 -3.799 3.240 1.00 98.88 88 LEU A CA 1
ATOM 633 C C . LEU A 1 88 ? -6.832 -4.105 1.886 1.00 98.88 88 LEU A C 1
ATOM 635 O O . LEU A 1 88 ? -6.578 -5.162 1.315 1.00 98.88 88 LEU A O 1
ATOM 639 N N . ILE A 1 89 ? -7.617 -3.167 1.370 1.00 98.94 89 ILE A N 1
ATOM 640 C CA . ILE A 1 89 ? -8.158 -3.172 0.012 1.00 98.94 89 ILE A CA 1
ATOM 641 C C . ILE A 1 89 ? -7.549 -1.982 -0.729 1.00 98.94 89 ILE A C 1
ATOM 643 O O . ILE A 1 89 ? -7.625 -0.851 -0.248 1.00 98.94 89 ILE A O 1
ATOM 647 N N . ILE A 1 90 ? -6.936 -2.227 -1.884 1.00 98.94 90 ILE A N 1
ATOM 648 C CA . ILE A 1 90 ? -6.384 -1.184 -2.755 1.00 98.94 90 ILE A CA 1
ATOM 649 C C . ILE A 1 90 ? -7.167 -1.190 -4.062 1.00 98.94 90 ILE A C 1
ATOM 651 O O . ILE A 1 90 ? -7.074 -2.146 -4.827 1.00 98.94 90 ILE A O 1
ATOM 655 N N . ASN A 1 91 ? -7.898 -0.111 -4.329 1.00 98.81 91 ASN A N 1
ATOM 656 C CA . ASN A 1 91 ? -8.633 0.080 -5.582 1.00 98.81 91 ASN A CA 1
ATOM 657 C C . ASN A 1 91 ? -7.816 0.869 -6.617 1.00 98.81 91 ASN A C 1
ATOM 659 O O . ASN A 1 91 ? -8.101 0.801 -7.809 1.00 98.81 91 ASN A O 1
ATOM 663 N N . GLY A 1 92 ? -6.800 1.611 -6.174 1.00 98.56 92 GLY A N 1
ATOM 664 C CA . GLY A 1 92 ? -6.000 2.493 -7.017 1.00 98.56 92 GLY A CA 1
ATOM 665 C C . GLY A 1 92 ? -4.844 3.143 -6.258 1.00 98.56 92 GLY A C 1
ATOM 666 O O . GLY A 1 92 ? -4.614 2.858 -5.082 1.00 98.56 92 GLY A O 1
ATOM 667 N N . GLY A 1 93 ? -4.122 4.032 -6.941 1.00 98.56 93 GLY A N 1
ATOM 668 C CA . GLY A 1 93 ? -2.970 4.756 -6.403 1.00 98.56 93 GLY A CA 1
ATOM 669 C C . GLY A 1 93 ? -1.621 4.256 -6.920 1.00 98.56 93 GLY A C 1
ATOM 670 O O . GLY A 1 93 ? -1.527 3.269 -7.644 1.00 98.56 93 GLY A O 1
ATOM 671 N N . THR A 1 94 ? -0.558 4.970 -6.562 1.00 98.81 94 THR A N 1
ATOM 672 C CA . THR A 1 94 ? 0.837 4.626 -6.864 1.00 98.81 94 THR A CA 1
ATOM 673 C C . THR A 1 94 ? 1.593 4.367 -5.569 1.00 98.81 94 THR A C 1
ATOM 675 O O . THR A 1 94 ? 1.575 5.199 -4.661 1.00 98.81 94 THR A O 1
ATOM 678 N N . PHE A 1 95 ? 2.282 3.231 -5.500 1.00 98.81 95 PHE A N 1
ATOM 679 C CA . PHE A 1 95 ? 2.998 2.768 -4.317 1.00 98.81 95 PHE A CA 1
ATOM 680 C C . PHE A 1 95 ? 4.479 2.601 -4.637 1.00 98.81 95 PHE A C 1
ATOM 682 O O . PHE A 1 95 ? 4.844 1.930 -5.605 1.00 98.81 95 PHE A O 1
ATOM 689 N N . ALA A 1 96 ? 5.328 3.194 -3.804 1.00 98.38 96 ALA A N 1
ATOM 690 C CA . ALA A 1 96 ? 6.775 3.099 -3.924 1.00 98.38 96 ALA A CA 1
ATOM 691 C C . ALA A 1 96 ? 7.444 3.077 -2.545 1.00 98.38 96 ALA A C 1
ATOM 693 O O . ALA A 1 96 ? 6.868 3.511 -1.547 1.00 98.38 96 ALA A O 1
ATOM 694 N N . CYS A 1 97 ? 8.667 2.568 -2.47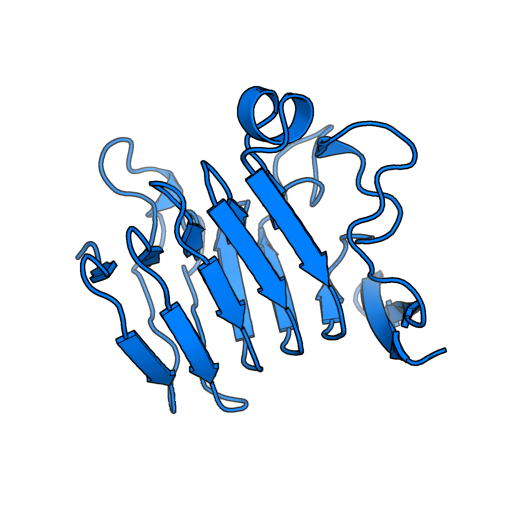4 1.00 97.25 97 CYS A N 1
ATOM 695 C CA . CYS A 1 97 ? 9.472 2.648 -1.266 1.00 97.25 97 CYS A CA 1
ATOM 696 C C . CYS A 1 97 ? 10.958 2.742 -1.595 1.00 97.25 97 CYS A C 1
ATOM 698 O O . CYS A 1 97 ? 11.375 2.433 -2.710 1.00 97.25 97 CYS A O 1
ATOM 700 N N . GLU A 1 98 ? 11.764 3.171 -0.627 1.00 95.12 98 GLU A N 1
ATOM 701 C CA . GLU A 1 98 ? 13.201 2.876 -0.666 1.00 95.12 98 GLU A CA 1
ATOM 702 C C . GLU A 1 98 ? 13.396 1.357 -0.576 1.00 95.12 98 GLU A C 1
ATOM 704 O O . GLU A 1 98 ? 12.714 0.721 0.233 1.00 95.12 98 GLU A O 1
ATOM 709 N N . PRO A 1 99 ? 14.299 0.755 -1.371 1.00 93.06 99 PRO A N 1
ATOM 710 C CA . PRO A 1 99 ? 14.568 -0.667 -1.252 1.00 93.06 99 PRO A CA 1
ATOM 711 C C . PRO A 1 99 ? 15.185 -0.970 0.114 1.00 93.06 99 PRO A C 1
ATOM 713 O O . PRO A 1 99 ? 16.047 -0.243 0.612 1.00 93.06 99 PRO A O 1
ATOM 716 N N . PHE A 1 100 ? 14.797 -2.098 0.696 1.00 87.88 100 PHE A N 1
ATOM 717 C CA . PHE A 1 100 ? 15.607 -2.741 1.715 1.00 87.88 100 PHE A CA 1
ATOM 718 C C . PHE A 1 100 ? 16.932 -3.227 1.113 1.00 87.88 100 PHE A C 1
ATOM 720 O O . PHE A 1 100 ? 17.059 -3.428 -0.096 1.00 87.88 100 PHE A O 1
ATOM 727 N N . GLY A 1 101 ? 17.927 -3.450 1.973 1.00 87.12 101 GLY A N 1
ATOM 728 C CA . GLY A 1 101 ? 19.201 -4.031 1.556 1.00 87.12 101 GLY A CA 1
ATOM 729 C C . GLY A 1 101 ? 19.055 -5.452 1.004 1.00 87.12 101 GLY A C 1
ATOM 730 O O . GLY A 1 101 ? 18.057 -6.138 1.251 1.00 87.12 101 GLY A O 1
ATOM 731 N N . ASP A 1 102 ? 20.078 -5.906 0.284 1.00 86.19 102 ASP A N 1
ATOM 732 C CA . ASP A 1 102 ? 20.137 -7.271 -0.232 1.00 86.19 102 ASP A CA 1
ATOM 733 C C . ASP A 1 102 ? 19.970 -8.309 0.896 1.00 86.19 102 ASP A C 1
ATOM 735 O O . ASP A 1 102 ? 20.540 -8.144 1.981 1.00 86.19 102 ASP A O 1
ATOM 739 N N . PRO A 1 103 ? 19.209 -9.395 0.662 1.00 89.94 103 PRO A N 1
ATOM 740 C CA . PRO A 1 103 ? 18.593 -9.800 -0.610 1.00 89.94 103 PRO A CA 1
ATOM 741 C C . PRO A 1 103 ? 17.157 -9.275 -0.830 1.00 89.94 103 PRO A C 1
ATOM 743 O O . PRO A 1 103 ? 16.447 -9.783 -1.695 1.00 89.94 103 PRO A O 1
ATOM 746 N N . TYR A 1 104 ? 16.674 -8.334 -0.018 1.00 90.31 104 TYR A N 1
ATOM 747 C CA . TYR A 1 104 ? 15.237 -8.069 0.095 1.00 90.31 104 TYR A CA 1
ATOM 748 C C . TYR A 1 104 ? 14.691 -7.044 -0.903 1.00 90.31 104 TYR A C 1
ATOM 750 O O . TYR A 1 104 ? 13.532 -7.161 -1.295 1.00 90.31 104 TYR A O 1
ATOM 758 N N . GLY A 1 105 ? 15.477 -6.045 -1.314 1.00 94.12 105 GLY A N 1
ATOM 759 C CA . GLY A 1 105 ? 15.040 -5.044 -2.293 1.00 94.12 105 GLY A CA 1
ATOM 760 C C . GLY A 1 105 ? 13.663 -4.445 -1.965 1.00 94.12 105 GLY A C 1
ATOM 761 O O . GLY A 1 105 ? 13.434 -3.944 -0.867 1.00 94.12 105 GLY A O 1
ATOM 762 N N . TYR A 1 106 ? 12.716 -4.531 -2.901 1.00 95.25 106 TYR A N 1
ATOM 763 C CA . TYR A 1 106 ? 11.369 -3.950 -2.778 1.00 95.25 106 TYR A CA 1
ATOM 764 C C . TYR A 1 106 ? 10.299 -4.935 -2.279 1.00 95.25 106 TYR A C 1
ATOM 766 O O . TYR A 1 106 ? 9.109 -4.620 -2.322 1.00 95.25 106 TYR A O 1
ATOM 774 N N . ASN A 1 107 ? 10.692 -6.119 -1.792 1.00 93.00 107 ASN A N 1
ATOM 775 C CA . ASN A 1 107 ? 9.760 -7.198 -1.427 1.00 93.00 107 ASN A CA 1
ATOM 776 C C . ASN A 1 107 ? 8.726 -6.779 -0.366 1.00 93.00 107 ASN A C 1
ATOM 778 O O . ASN A 1 107 ? 7.659 -7.371 -0.279 1.00 93.00 107 ASN A O 1
ATOM 782 N N . PHE A 1 108 ? 9.022 -5.748 0.426 1.00 94.62 108 PHE A N 1
ATOM 783 C CA . PHE A 1 108 ? 8.169 -5.278 1.516 1.00 94.62 108 PHE A CA 1
ATOM 784 C C . PHE A 1 108 ? 7.412 -3.983 1.196 1.00 94.62 108 PHE A C 1
ATOM 786 O O . PHE A 1 108 ? 6.963 -3.312 2.127 1.00 94.62 108 PHE A O 1
ATOM 793 N N . LEU A 1 109 ? 7.260 -3.611 -0.084 1.00 97.56 109 LEU A N 1
ATOM 794 C CA . LEU A 1 109 ? 6.481 -2.430 -0.475 1.00 97.56 109 LEU A CA 1
ATOM 795 C C . LEU A 1 109 ? 5.062 -2.477 0.117 1.00 97.56 109 LEU A C 1
ATOM 797 O O . LEU A 1 109 ? 4.629 -1.520 0.768 1.00 97.56 109 LEU A O 1
ATOM 801 N N . ILE A 1 110 ? 4.377 -3.604 -0.099 1.00 97.75 110 ILE A N 1
ATOM 802 C CA . ILE A 1 110 ? 3.115 -3.977 0.541 1.00 97.75 110 ILE A CA 1
ATOM 803 C C . ILE A 1 110 ? 3.372 -5.264 1.315 1.00 97.75 110 ILE A C 1
ATOM 805 O O . ILE A 1 110 ? 3.727 -6.279 0.723 1.00 97.75 110 ILE A O 1
ATOM 809 N N . ASN A 1 111 ? 3.212 -5.218 2.634 1.00 96.06 111 ASN A N 1
ATOM 810 C CA . ASN A 1 111 ? 3.687 -6.279 3.515 1.00 96.06 111 ASN A CA 1
ATOM 811 C C . ASN A 1 111 ? 2.613 -6.702 4.519 1.00 96.06 111 ASN A C 1
ATOM 813 O O . ASN A 1 111 ? 1.945 -5.844 5.098 1.00 96.06 111 ASN A O 1
ATOM 817 N N . CYS A 1 112 ? 2.480 -7.993 4.796 1.00 96.44 112 CYS A N 1
ATOM 818 C CA . CYS A 1 112 ? 1.778 -8.482 5.975 1.00 96.44 112 CYS A CA 1
ATOM 819 C C . CYS A 1 112 ? 2.798 -8.896 7.040 1.00 96.44 112 CYS A C 1
ATOM 821 O O . CYS A 1 112 ? 3.973 -9.108 6.781 1.00 96.44 112 CYS A O 1
ATOM 823 N N . VAL A 1 113 ? 2.374 -8.982 8.298 1.00 94.56 113 VAL A N 1
ATOM 824 C CA . VAL A 1 113 ? 3.206 -9.662 9.300 1.00 94.56 113 VAL A CA 1
ATOM 825 C C . VAL A 1 113 ? 3.025 -11.168 9.128 1.00 94.56 113 VAL A C 1
ATOM 827 O O . VAL A 1 113 ? 1.903 -11.648 9.282 1.00 94.56 113 VAL A O 1
ATOM 830 N N . ASP A 1 114 ? 4.110 -11.913 8.891 1.00 92.12 114 ASP A N 1
ATOM 831 C CA . ASP A 1 114 ? 4.108 -13.344 8.539 1.00 92.12 114 ASP A CA 1
ATOM 832 C C . ASP A 1 114 ? 3.125 -14.192 9.355 1.00 92.12 114 ASP A C 1
ATOM 834 O O . ASP A 1 114 ? 2.374 -15.006 8.820 1.00 92.12 114 ASP A O 1
ATOM 838 N N . SER A 1 115 ? 3.145 -14.045 10.684 1.00 94.25 115 SER A N 1
ATOM 839 C CA . SER A 1 115 ? 2.308 -14.849 11.580 1.00 94.25 115 SER A CA 1
ATOM 840 C C . SER A 1 115 ? 0.826 -14.507 11.443 1.00 94.25 115 SER A C 1
ATOM 842 O O . SER A 1 115 ? -0.015 -15.402 11.524 1.00 94.25 115 SER A O 1
ATOM 844 N N . ALA A 1 116 ? 0.509 -13.233 11.204 1.00 96.25 116 ALA A N 1
ATOM 845 C CA . ALA A 1 116 ? -0.843 -12.754 10.963 1.00 96.25 116 ALA A CA 1
ATOM 846 C C . ALA A 1 116 ? -1.331 -13.115 9.553 1.00 96.25 116 ALA A C 1
ATOM 848 O O . ALA A 1 116 ? -2.508 -13.426 9.381 1.00 96.25 116 ALA A O 1
ATOM 849 N N . TYR A 1 117 ? -0.443 -13.128 8.558 1.00 94.56 117 TYR A N 1
ATOM 850 C CA . TYR A 1 117 ? -0.770 -13.590 7.212 1.00 94.56 117 TYR A CA 1
ATOM 851 C C . TYR A 1 117 ? -1.085 -15.091 7.209 1.00 94.56 117 TYR A C 1
ATOM 853 O O . TYR A 1 117 ? -2.182 -15.500 6.833 1.00 94.56 117 TYR A O 1
ATOM 861 N N . LYS A 1 118 ? -0.180 -15.914 7.763 1.00 93.31 118 LYS A N 1
ATOM 862 C CA . LYS A 1 118 ? -0.315 -17.382 7.834 1.00 93.31 118 LYS A CA 1
ATOM 863 C C . LYS A 1 118 ? -1.575 -17.853 8.563 1.00 93.31 118 LYS A C 1
ATOM 865 O O . LYS A 1 118 ? -2.111 -18.904 8.227 1.00 93.31 118 LYS A O 1
ATOM 870 N N . ASN A 1 119 ? -2.049 -17.106 9.563 1.00 95.88 119 ASN A N 1
ATOM 871 C CA . ASN A 1 119 ? -3.287 -17.429 10.284 1.00 95.88 119 ASN A CA 1
ATOM 872 C C . ASN A 1 119 ? -4.532 -16.688 9.754 1.00 95.88 119 ASN A C 1
ATOM 874 O O . ASN A 1 119 ? -5.610 -16.816 10.336 1.00 95.88 119 ASN A O 1
ATOM 878 N N . GLY A 1 120 ? -4.396 -15.916 8.670 1.00 95.94 120 GLY A N 1
ATOM 879 C CA . GLY A 1 120 ? -5.491 -15.227 7.989 1.00 95.94 120 GLY A CA 1
ATOM 880 C C . GLY A 1 120 ? -6.025 -13.974 8.691 1.00 95.94 120 GLY A C 1
ATOM 881 O O . GLY A 1 120 ? -7.101 -13.499 8.327 1.00 95.94 120 GLY A O 1
ATOM 882 N N . THR A 1 121 ? -5.322 -13.434 9.691 1.00 98.25 121 THR A N 1
ATOM 883 C CA . THR A 1 121 ? -5.718 -12.197 10.395 1.00 98.25 121 THR A CA 1
ATOM 884 C C . THR A 1 121 ? -5.129 -10.919 9.797 1.00 98.25 121 THR A C 1
ATOM 886 O O . THR A 1 121 ? -5.592 -9.831 10.144 1.00 98.25 121 THR A O 1
ATOM 889 N N . ALA A 1 122 ? -4.147 -11.032 8.902 1.00 98.06 122 ALA A N 1
ATOM 890 C CA . ALA A 1 122 ? -3.703 -9.979 7.995 1.00 98.06 122 ALA A CA 1
ATOM 891 C C . ALA A 1 122 ? -4.024 -10.396 6.555 1.00 98.06 122 ALA A C 1
ATOM 893 O O . ALA A 1 122 ? -3.709 -11.515 6.152 1.00 98.06 122 ALA A O 1
ATOM 894 N N . LYS A 1 123 ? -4.684 -9.515 5.800 1.00 97.62 123 LYS A N 1
ATOM 895 C CA . LYS A 1 123 ? -5.070 -9.752 4.404 1.00 97.62 123 LYS A CA 1
ATOM 896 C C . LYS A 1 123 ? -4.832 -8.507 3.564 1.00 97.62 123 LYS A C 1
ATOM 898 O O . LYS A 1 123 ? -5.076 -7.394 4.030 1.00 97.62 123 LYS A O 1
ATOM 903 N N . VAL A 1 124 ? -4.427 -8.711 2.318 1.00 98.31 124 VAL A N 1
ATOM 904 C CA . VAL A 1 124 ? -4.303 -7.672 1.294 1.00 98.31 124 VAL A CA 1
ATOM 905 C C . VAL A 1 124 ? -5.097 -8.125 0.074 1.00 98.31 124 VAL A C 1
ATOM 907 O O . VAL A 1 124 ? -5.010 -9.285 -0.318 1.00 98.31 124 VAL A O 1
ATOM 910 N N . ILE A 1 125 ? -5.888 -7.218 -0.490 1.00 98.50 125 ILE A N 1
ATOM 911 C CA . ILE A 1 125 ? -6.689 -7.429 -1.695 1.00 98.50 125 ILE A CA 1
ATOM 912 C C . ILE A 1 125 ? -6.429 -6.244 -2.624 1.00 98.50 125 ILE A C 1
ATOM 914 O O . ILE A 1 125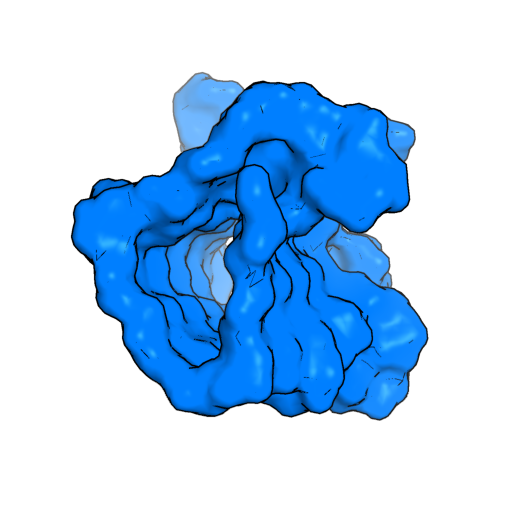 ? -6.704 -5.099 -2.265 1.00 98.50 125 ILE A O 1
ATOM 918 N N . ILE A 1 126 ? -5.889 -6.508 -3.809 1.00 98.75 126 ILE A N 1
ATOM 919 C CA . ILE A 1 126 ? -5.517 -5.477 -4.779 1.00 98.75 126 ILE A CA 1
ATOM 920 C C . ILE A 1 126 ? -6.414 -5.595 -6.008 1.00 98.75 126 ILE A C 1
ATOM 922 O O . ILE A 1 126 ? -6.420 -6.611 -6.699 1.00 98.75 126 ILE A O 1
ATOM 926 N N . GLN A 1 127 ? -7.156 -4.525 -6.265 1.00 98.75 127 GLN A N 1
ATOM 927 C CA . GLN A 1 127 ? -8.105 -4.348 -7.366 1.00 98.75 127 GLN A CA 1
ATOM 928 C C . GLN A 1 127 ? -7.663 -3.223 -8.317 1.00 98.75 127 GLN A C 1
ATOM 930 O O . GLN A 1 127 ? -8.383 -2.849 -9.237 1.00 98.75 127 GLN A O 1
ATOM 935 N N . GLY A 1 128 ? -6.482 -2.648 -8.103 1.00 98.62 128 GLY A N 1
ATOM 936 C CA . GLY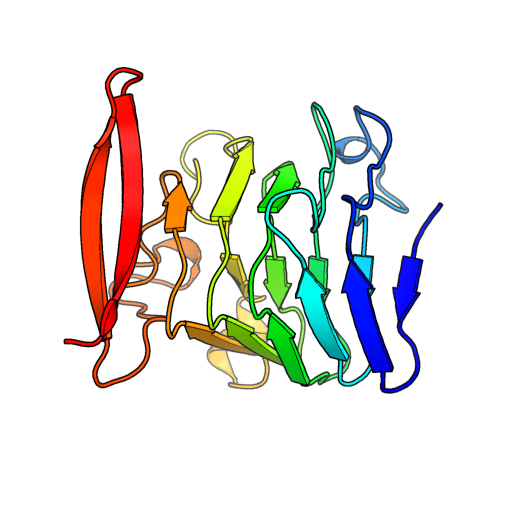 A 1 128 ? -5.941 -1.607 -8.962 1.00 98.62 128 GLY A CA 1
ATOM 937 C C . GLY A 1 128 ? -4.663 -0.998 -8.407 1.00 98.62 128 GLY A C 1
ATOM 938 O O . GLY A 1 128 ? -4.153 -1.411 -7.365 1.00 98.62 128 GLY A O 1
ATOM 939 N N . GLY A 1 129 ? -4.161 0.006 -9.118 1.00 98.69 129 GLY A N 1
ATOM 940 C CA . GLY A 1 129 ? -2.980 0.772 -8.736 1.00 98.69 129 GLY A CA 1
ATOM 941 C C . GLY A 1 129 ? -1.690 0.309 -9.409 1.00 98.69 129 GLY A C 1
ATOM 942 O O . GLY A 1 129 ? -1.649 -0.697 -10.118 1.00 98.69 129 GLY A O 1
ATOM 943 N N . THR A 1 130 ? -0.635 1.083 -9.183 1.00 98.81 130 THR A N 1
ATOM 944 C CA . THR A 1 130 ? 0.700 0.888 -9.753 1.00 98.81 130 THR A CA 1
ATOM 945 C C . THR A 1 130 ? 1.713 0.694 -8.636 1.00 98.81 130 THR A C 1
ATOM 947 O O . THR A 1 130 ? 1.843 1.537 -7.749 1.00 98.81 130 THR A O 1
ATOM 950 N N . PHE A 1 131 ? 2.462 -0.402 -8.699 1.00 98.75 131 PHE A N 1
ATOM 951 C CA . PHE A 1 131 ? 3.446 -0.795 -7.696 1.00 98.75 131 PHE A CA 1
ATOM 952 C C . PHE A 1 131 ? 4.841 -0.749 -8.320 1.00 98.75 131 PHE A C 1
ATOM 954 O O . PHE A 1 131 ? 5.117 -1.447 -9.299 1.00 98.75 131 PHE A O 1
ATOM 961 N N . ILE A 1 132 ? 5.717 0.107 -7.795 1.00 98.38 132 ILE A N 1
ATOM 962 C CA . ILE A 1 132 ? 7.058 0.303 -8.356 1.00 98.38 132 ILE A CA 1
ATOM 963 C C . ILE A 1 132 ? 8.001 -0.774 -7.809 1.00 98.38 132 ILE A C 1
ATOM 965 O O . ILE A 1 132 ? 8.165 -0.902 -6.599 1.00 98.38 132 ILE A O 1
ATOM 969 N N . ASN A 1 133 ? 8.608 -1.548 -8.713 1.00 97.06 133 ASN A N 1
ATOM 970 C CA . ASN A 1 133 ? 9.565 -2.632 -8.451 1.00 97.06 133 ASN A CA 1
ATOM 971 C C . ASN A 1 133 ? 9.044 -3.787 -7.573 1.00 97.06 133 ASN A C 1
ATOM 973 O O . ASN A 1 133 ? 9.816 -4.646 -7.157 1.00 97.06 133 ASN A O 1
ATOM 977 N N . PHE A 1 134 ? 7.733 -3.854 -7.348 1.00 96.44 134 PHE A N 1
ATOM 978 C CA . PHE A 1 134 ? 7.066 -4.883 -6.556 1.00 96.44 134 PHE A CA 1
ATOM 979 C C . PHE A 1 134 ? 5.975 -5.554 -7.387 1.00 96.44 134 PHE A C 1
ATOM 981 O O . PHE A 1 134 ? 5.062 -4.878 -7.855 1.00 96.44 134 PHE A O 1
ATOM 988 N N . ALA A 1 135 ? 6.050 -6.875 -7.549 1.00 95.44 135 ALA A N 1
ATOM 989 C CA . ALA A 1 135 ? 5.056 -7.657 -8.278 1.00 95.44 135 ALA A CA 1
ATOM 990 C C . ALA A 1 135 ? 3.958 -8.155 -7.315 1.00 95.44 135 ALA A C 1
ATOM 992 O O . ALA A 1 135 ? 4.170 -9.160 -6.633 1.00 95.44 135 ALA A O 1
ATOM 993 N N . PRO A 1 136 ? 2.767 -7.522 -7.259 1.00 95.69 136 PRO A N 1
ATOM 994 C CA . PRO A 1 136 ? 1.734 -7.891 -6.285 1.00 95.69 136 PRO A CA 1
ATOM 995 C C . PRO A 1 136 ? 1.149 -9.294 -6.502 1.00 95.69 136 PRO A C 1
ATOM 997 O O . PRO A 1 136 ? 0.524 -9.836 -5.595 1.00 95.69 136 PRO A O 1
ATOM 1000 N N . SER A 1 137 ? 1.349 -9.889 -7.682 1.00 93.44 137 SER A N 1
ATOM 1001 C CA . SER A 1 137 ? 0.911 -11.251 -8.005 1.00 93.44 137 SER A CA 1
ATOM 1002 C C . SER A 1 137 ? 1.958 -12.338 -7.766 1.00 93.44 137 SER A C 1
ATOM 1004 O O . SER A 1 137 ? 1.689 -13.504 -8.034 1.00 93.44 137 SER A O 1
ATOM 1006 N N . ASN A 1 138 ? 3.162 -11.964 -7.332 1.00 88.38 138 ASN A N 1
ATOM 1007 C CA . ASN A 1 138 ? 4.237 -12.895 -7.002 1.00 88.38 138 ASN A CA 1
ATOM 1008 C C . ASN A 1 138 ? 5.089 -12.302 -5.874 1.00 88.38 138 ASN A C 1
ATOM 1010 O O . ASN A 1 138 ? 6.272 -11.995 -6.046 1.00 88.38 138 ASN A O 1
ATOM 1014 N N . ASN A 1 139 ? 4.445 -12.054 -4.737 1.00 81.44 139 ASN A N 1
ATOM 1015 C CA . ASN A 1 139 ? 5.084 -11.431 -3.594 1.00 81.44 139 ASN A CA 1
ATOM 1016 C C . ASN A 1 139 ? 5.994 -12.434 -2.874 1.00 81.44 139 ASN A C 1
ATOM 1018 O O . ASN A 1 139 ? 5.527 -13.311 -2.155 1.00 81.44 139 ASN A O 1
ATOM 1022 N N . SER A 1 140 ? 7.304 -12.262 -3.015 1.00 77.75 140 SER A N 1
ATOM 1023 C CA . SER A 1 140 ? 8.305 -13.132 -2.396 1.00 77.75 140 SER A CA 1
ATOM 1024 C C . SER A 1 140 ? 8.391 -12.998 -0.871 1.00 77.75 140 SER A C 1
ATOM 1026 O O . SER A 1 140 ? 8.829 -13.951 -0.226 1.00 77.75 140 SER A O 1
ATOM 1028 N N . ALA A 1 141 ? 7.976 -11.866 -0.281 1.00 77.88 141 ALA A N 1
ATOM 1029 C CA . ALA A 1 141 ? 8.045 -11.649 1.168 1.00 77.88 141 ALA A CA 1
ATOM 1030 C C . ALA A 1 141 ? 7.167 -12.636 1.947 1.00 77.88 141 ALA A C 1
ATOM 1032 O O . ALA A 1 141 ? 7.578 -13.145 2.985 1.00 77.88 141 ALA A O 1
ATOM 1033 N N . GLU A 1 142 ? 5.991 -12.957 1.412 1.00 78.00 142 GLU A N 1
ATOM 1034 C CA . GLU A 1 142 ? 5.029 -13.857 2.061 1.00 78.00 142 GLU A CA 1
ATOM 1035 C C . GLU A 1 142 ? 5.192 -15.327 1.634 1.00 78.00 142 GLU A C 1
ATOM 1037 O O . GLU A 1 142 ? 4.456 -16.205 2.091 1.00 78.00 142 GLU A O 1
ATOM 1042 N N . GLY A 1 143 ? 6.182 -15.608 0.781 1.00 75.19 143 GLY A N 1
ATOM 1043 C CA . GLY A 1 143 ? 6.452 -16.918 0.196 1.00 75.19 143 GLY A CA 1
ATOM 1044 C C . GLY A 1 143 ? 6.149 -16.971 -1.301 1.00 75.19 143 GLY A C 1
ATOM 1045 O O . GLY A 1 143 ? 5.338 -16.202 -1.814 1.00 75.19 143 GLY A O 1
ATOM 1046 N N . ALA A 1 144 ? 6.816 -17.893 -2.000 1.00 73.94 144 ALA A N 1
ATOM 1047 C CA . ALA A 1 144 ? 6.624 -18.104 -3.434 1.00 73.94 144 ALA A CA 1
ATOM 1048 C C . ALA A 1 144 ? 5.137 -18.280 -3.785 1.00 73.94 144 ALA A C 1
ATOM 1050 O O . ALA A 1 144 ? 4.386 -18.887 -3.022 1.00 73.94 144 ALA A O 1
ATOM 1051 N N . ASP A 1 145 ? 4.742 -17.736 -4.937 1.00 72.81 145 ASP A N 1
ATOM 1052 C CA . ASP A 1 145 ? 3.380 -17.808 -5.477 1.00 72.81 145 ASP A CA 1
ATOM 1053 C C . ASP A 1 145 ? 2.311 -17.084 -4.635 1.00 72.81 145 ASP A C 1
ATOM 1055 O O . ASP A 1 145 ? 1.110 -17.286 -4.830 1.00 72.81 145 ASP A O 1
ATOM 1059 N N . THR A 1 146 ? 2.717 -16.194 -3.720 1.00 85.31 146 THR A N 1
ATOM 1060 C CA . THR A 1 146 ? 1.758 -15.340 -3.013 1.00 85.31 146 THR A CA 1
ATOM 1061 C C . THR A 1 146 ? 1.208 -14.263 -3.941 1.00 85.31 146 THR A C 1
ATOM 1063 O O . THR A 1 146 ? 1.942 -13.407 -4.439 1.00 85.31 146 THR A O 1
ATOM 1066 N N . ASN A 1 147 ? -0.112 -14.276 -4.120 1.00 93.94 147 ASN A N 1
ATOM 1067 C CA . ASN A 1 147 ? -0.844 -13.335 -4.953 1.00 93.94 147 ASN A CA 1
ATOM 1068 C C . ASN A 1 147 ? -1.783 -12.470 -4.099 1.00 93.94 147 ASN A C 1
ATOM 1070 O O . ASN A 1 147 ? -2.700 -12.982 -3.460 1.00 93.94 147 ASN A O 1
ATOM 1074 N N . PHE A 1 148 ? -1.565 -11.155 -4.105 1.00 96.50 148 PHE A N 1
ATOM 1075 C CA . PHE A 1 148 ? -2.465 -10.176 -3.489 1.00 96.50 148 PHE A CA 1
ATOM 1076 C C . PHE A 1 148 ? -3.515 -9.623 -4.459 1.00 96.50 148 PHE A C 1
ATOM 1078 O O . PHE A 1 148 ? -4.421 -8.904 -4.036 1.00 96.50 148 PHE A O 1
ATOM 1085 N N . VAL A 1 149 ? -3.395 -9.909 -5.755 1.00 97.81 149 VAL A N 1
ATOM 1086 C CA . VAL A 1 149 ? -4.322 -9.437 -6.786 1.00 97.81 149 VAL A CA 1
ATOM 1087 C C . VAL A 1 149 ? -5.619 -10.231 -6.708 1.00 97.81 149 VAL A C 1
ATOM 1089 O O . VAL A 1 149 ? -5.605 -11.459 -6.648 1.00 97.81 149 VAL A O 1
ATOM 1092 N N . ALA A 1 150 ? -6.737 -9.511 -6.673 1.00 98.06 150 ALA A N 1
ATOM 1093 C CA . ALA A 1 150 ? -8.067 -10.096 -6.603 1.00 98.06 150 ALA A CA 1
ATOM 1094 C C . ALA A 1 150 ? -8.445 -10.830 -7.900 1.00 98.06 150 ALA A C 1
ATOM 1096 O O . ALA A 1 150 ? -7.974 -10.480 -8.982 1.00 98.06 150 ALA A O 1
ATOM 1097 N N . ASP A 1 151 ? -9.364 -11.792 -7.799 1.00 97.50 151 ASP A N 1
ATOM 1098 C CA . ASP A 1 151 ? -9.952 -12.455 -8.967 1.00 97.50 151 ASP A CA 1
ATOM 1099 C C . ASP A 1 151 ? -10.577 -11.432 -9.934 1.00 97.50 151 ASP A C 1
ATOM 1101 O O . ASP A 1 151 ? -11.228 -10.473 -9.508 1.00 97.50 151 ASP A O 1
ATOM 1105 N N . GLY A 1 152 ? -10.400 -11.647 -11.242 1.00 97.94 152 GLY A N 1
ATOM 1106 C CA . GLY A 1 152 ? -10.854 -10.723 -12.288 1.00 97.94 152 GLY A CA 1
ATOM 1107 C C . GLY A 1 152 ? -9.929 -9.522 -12.516 1.00 97.94 152 GLY A C 1
ATOM 1108 O O . GLY A 1 152 ? -10.302 -8.600 -13.245 1.00 97.94 152 GLY A O 1
ATOM 1109 N N . TYR A 1 153 ? -8.735 -9.523 -11.914 1.00 98.62 153 TYR A N 1
ATOM 1110 C CA . TYR A 1 153 ? -7.685 -8.530 -12.136 1.00 98.62 153 TYR A CA 1
ATOM 1111 C C . TYR A 1 153 ? -6.354 -9.193 -12.501 1.00 98.62 153 TYR A C 1
ATOM 1113 O O . TYR A 1 153 ? -6.043 -10.299 -12.068 1.00 98.62 153 TYR A O 1
ATOM 1121 N N . LYS A 1 154 ? -5.529 -8.476 -13.269 1.00 97.81 154 LYS A N 1
ATOM 1122 C CA . LYS A 1 154 ? -4.201 -8.924 -13.715 1.00 97.81 154 LYS A CA 1
ATOM 1123 C C . LYS A 1 154 ? -3.142 -7.846 -13.539 1.00 97.81 154 LYS A C 1
ATOM 1125 O O . LYS A 1 154 ? -3.447 -6.655 -13.510 1.00 97.81 154 LYS A O 1
ATOM 1130 N N . VAL A 1 155 ? -1.881 -8.275 -13.488 1.00 98.12 155 VAL A N 1
ATOM 1131 C CA . VAL A 1 155 ? -0.709 -7.390 -13.442 1.00 98.12 155 VAL A CA 1
ATOM 1132 C C . VAL A 1 155 ? -0.141 -7.178 -14.841 1.00 98.12 155 VAL A C 1
ATOM 1134 O O . VAL A 1 155 ? 0.165 -8.137 -15.547 1.00 98.12 155 VAL A O 1
ATOM 1137 N N . VAL A 1 156 ? 0.066 -5.919 -15.216 1.00 98.38 156 VAL A N 1
ATOM 1138 C CA . VAL A 1 156 ? 0.756 -5.506 -16.441 1.00 98.38 156 VAL A CA 1
ATOM 1139 C C . VAL A 1 156 ? 2.090 -4.855 -16.056 1.00 98.38 156 VAL A C 1
ATOM 1141 O O . VAL A 1 156 ? 2.085 -3.730 -15.546 1.00 98.38 156 VAL A O 1
ATOM 1144 N N . PRO A 1 157 ? 3.233 -5.541 -16.249 1.00 98.06 157 PRO A N 1
ATOM 1145 C CA . PRO A 1 157 ? 4.548 -4.961 -16.002 1.00 98.06 157 PRO A CA 1
ATOM 1146 C C . PRO A 1 157 ? 4.987 -4.050 -17.158 1.00 98.06 157 PRO A C 1
ATOM 1148 O O . PRO A 1 157 ? 4.835 -4.399 -18.328 1.00 98.06 157 PRO A O 1
ATOM 1151 N N . GLN A 1 158 ? 5.600 -2.911 -16.834 1.00 98.62 158 GLN A N 1
ATOM 1152 C CA . GLN A 1 158 ? 6.242 -2.017 -17.799 1.00 98.62 158 GLN A CA 1
ATOM 1153 C C . GLN A 1 158 ? 7.588 -1.523 -17.261 1.00 98.62 158 GLN A C 1
ATOM 1155 O O . GLN A 1 158 ? 7.637 -0.805 -16.260 1.00 98.62 158 GLN A O 1
ATOM 1160 N N . THR A 1 159 ? 8.674 -1.859 -17.957 1.00 98.56 159 THR A N 1
ATOM 1161 C CA . THR A 1 159 ? 10.003 -1.297 -17.689 1.00 98.56 159 THR A CA 1
ATOM 1162 C C . THR A 1 159 ? 10.057 0.162 -18.137 1.00 98.56 159 THR A C 1
ATOM 1164 O O . THR A 1 159 ? 9.734 0.486 -19.280 1.00 98.56 159 THR A O 1
ATOM 1167 N N . GLN A 1 160 ? 10.465 1.041 -17.232 1.00 98.31 160 GLN A N 1
ATOM 1168 C CA . GLN A 1 160 ? 10.640 2.468 -17.465 1.00 98.31 160 GLN A CA 1
ATOM 1169 C C . GLN A 1 160 ? 12.068 2.783 -17.923 1.00 98.31 160 GLN A C 1
ATOM 1171 O O . GLN A 1 160 ? 12.989 1.977 -17.790 1.00 98.31 160 GLN A O 1
ATOM 1176 N N . THR A 1 161 ? 12.280 3.994 -18.437 1.00 97.75 161 THR A N 1
ATOM 1177 C CA . THR A 1 161 ? 13.593 4.450 -18.929 1.00 97.75 161 THR A CA 1
ATOM 1178 C C . THR A 1 161 ? 14.673 4.504 -17.848 1.00 97.75 161 THR A C 1
ATOM 1180 O O . THR A 1 161 ? 15.852 4.394 -18.171 1.00 97.75 161 THR A O 1
ATOM 1183 N N . ASN A 1 162 ? 14.290 4.658 -16.578 1.00 96.75 162 ASN A N 1
ATOM 1184 C CA . ASN A 1 162 ? 15.200 4.650 -15.431 1.00 96.75 162 ASN A CA 1
ATOM 1185 C C . ASN A 1 162 ? 15.517 3.233 -14.907 1.00 96.75 162 ASN A C 1
ATOM 1187 O O . ASN A 1 162 ? 16.257 3.109 -13.936 1.00 96.75 162 ASN A O 1
ATOM 1191 N N . GLY A 1 163 ? 14.977 2.184 -15.536 1.00 97.31 163 GLY A N 1
ATOM 1192 C CA . GLY A 1 163 ? 15.168 0.789 -15.136 1.00 97.31 163 GLY A CA 1
ATOM 1193 C C . GLY A 1 163 ? 14.135 0.261 -14.139 1.00 97.31 163 GLY A C 1
ATOM 1194 O O . GLY A 1 163 ? 14.068 -0.953 -13.958 1.00 97.31 163 GLY A O 1
ATOM 1195 N N . ASP A 1 164 ? 13.297 1.122 -13.551 1.00 97.88 164 ASP A N 1
ATOM 1196 C CA . ASP A 1 164 ? 12.200 0.667 -12.697 1.00 97.88 164 ASP A CA 1
ATOM 1197 C C . ASP A 1 164 ? 11.207 -0.172 -13.503 1.00 97.88 164 ASP A C 1
ATOM 1199 O O . ASP A 1 164 ? 10.942 0.089 -14.678 1.00 97.88 164 ASP A O 1
ATOM 1203 N N . ILE A 1 165 ? 10.588 -1.149 -12.854 1.00 98.19 165 ILE A N 1
ATOM 1204 C CA . ILE A 1 165 ? 9.473 -1.908 -13.409 1.00 98.19 165 ILE A CA 1
ATOM 1205 C C . ILE A 1 165 ? 8.210 -1.483 -12.679 1.00 98.19 165 ILE A C 1
ATOM 1207 O O . ILE A 1 165 ? 8.095 -1.620 -11.463 1.00 98.19 165 ILE A O 1
ATOM 1211 N N . TRP A 1 166 ? 7.246 -0.958 -13.425 1.00 98.62 166 TRP A N 1
ATOM 1212 C CA . TRP A 1 166 ? 5.937 -0.604 -12.895 1.00 98.62 166 TRP A CA 1
ATOM 1213 C C . TRP A 1 166 ? 4.985 -1.769 -13.102 1.00 98.62 166 TRP A C 1
ATOM 1215 O O . TRP A 1 166 ? 4.715 -2.149 -14.239 1.00 98.62 166 TRP A O 1
ATOM 1225 N N . TYR A 1 167 ? 4.466 -2.318 -12.012 1.00 98.50 167 TYR A N 1
ATOM 1226 C CA . TYR A 1 167 ? 3.464 -3.374 -12.032 1.00 98.50 167 TYR A CA 1
ATOM 1227 C C . TYR A 1 167 ? 2.093 -2.737 -11.831 1.00 98.50 167 TYR A C 1
ATOM 1229 O O . TYR A 1 167 ? 1.757 -2.326 -10.723 1.00 98.50 167 TYR A O 1
ATOM 1237 N N . THR A 1 168 ? 1.317 -2.607 -12.907 1.00 98.75 168 THR A N 1
ATOM 1238 C CA . THR A 1 168 ? -0.012 -1.978 -12.854 1.00 98.75 168 THR A CA 1
ATOM 1239 C C . THR A 1 168 ? -1.091 -3.047 -12.787 1.00 98.75 168 THR A C 1
ATOM 1241 O O . THR A 1 168 ? -1.112 -3.941 -13.632 1.00 98.75 168 THR A O 1
ATOM 1244 N N . VAL A 1 169 ? -1.985 -2.965 -11.804 1.00 98.69 169 VAL A N 1
ATOM 1245 C CA . VAL A 1 169 ? -3.137 -3.864 -11.688 1.00 98.69 169 VAL A CA 1
ATOM 1246 C C . VAL A 1 169 ? -4.329 -3.263 -12.421 1.00 98.69 169 VAL A C 1
ATOM 1248 O O . VAL A 1 169 ? -4.704 -2.116 -12.182 1.00 98.69 169 VAL A O 1
ATOM 1251 N N . VAL A 1 170 ? -4.922 -4.045 -13.320 1.00 98.31 170 VAL A N 1
ATOM 1252 C CA . VAL A 1 170 ? -6.093 -3.670 -14.125 1.00 98.31 170 VAL A CA 1
ATOM 1253 C C . VAL A 1 170 ? -7.112 -4.803 -14.114 1.00 98.31 170 VAL A C 1
ATOM 1255 O O . VAL A 1 170 ? -6.739 -5.954 -13.891 1.00 98.31 170 VAL A O 1
ATOM 1258 N N . ALA A 1 171 ? -8.383 -4.491 -14.366 1.00 97.69 171 ALA A N 1
ATOM 1259 C CA . ALA A 1 171 ? -9.391 -5.522 -14.609 1.00 97.69 171 ALA A CA 1
ATOM 1260 C C . ALA A 1 171 ? -8.997 -6.374 -15.833 1.00 97.69 171 ALA A C 1
ATOM 1262 O O . ALA A 1 171 ? -8.363 -5.868 -16.768 1.00 97.69 171 ALA A O 1
ATOM 1263 N N . GLU A 1 172 ? -9.323 -7.666 -15.796 1.00 92.88 172 GLU A N 1
ATOM 1264 C CA . GLU A 1 172 ? -8.985 -8.624 -16.858 1.00 92.88 172 GLU A CA 1
ATOM 1265 C C . GLU A 1 172 ? -9.632 -8.326 -18.212 1.00 92.88 172 GLU A C 1
ATOM 1267 O O . GLU A 1 172 ? -10.823 -7.948 -18.268 1.00 92.88 172 GLU A O 1
#

Radius of gyration: 14.66 Å; chains: 1; bounding box: 34×35×38 Å

Foldseek 3Di:
DEAEAQEEEEAEFAAAQEADALLLVPPPGQERYEYQAAYEYHYDARYAYDQPHNGAEDYEYDNAYEYEYQEYEFEHALERYEYAFHEYEYQEYEFDYQADDPPGGNLHNYYYDQVCVVVVRYAAAYNWYKYKQYAQQARPRNHGRHHNYDPQKDWDWDQDPVRIIITIIHGD

pLDDT: mean 94.7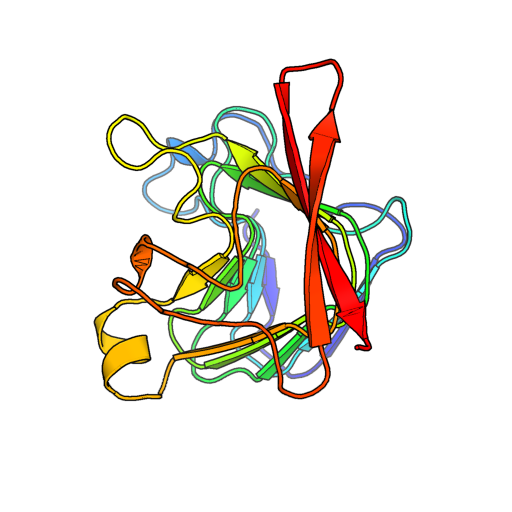8, std 6.58, range [53.03, 98.94]

Secondary structure (DSSP, 8-state):
--EEE-S-EEEEESSEEE--TTGGG-SS---SEEE-S-EEEEE-TT-EEE--TT---SEEE-TTEEEEE-S-EEEEES-SEEESSEEEEE-S-EEEEEPBTTTTBTTTSEEE-HHHHHTTSEEEEESSEEEES--TTS-GGG-TT---BPTTEEEEEEE-TTS-EEEEEEE-